Protein AF-A0A820MNP2-F1 (afdb_monomer_lite)

Sequence (160 aa):
SYEPKTEETKQIYKILLNFIQETIGDQVPNILSDAAYEILCILKNDRLRDKERQNKIEALLLNTKLSPERFAFLINLGKQINDWSSNDEIIPNDQTENVNVQFEGSSDEENNFDDFDVSDGEEMIIDDTIQEIRVNKTNDSNQRSQTLQPRTIDALWLQR

InterPro domains:
  IPR048863 Pre-mRNA-splicing helicase BRR2-like, plug domain [PF21188] (9-77)

Radius of gyration: 28.93 Å; chains: 1; bounding box: 66×52×78 Å

pLDDT: mean 71.07, std 19.83, range [38.81, 93.5]

Secondary structure (DSSP, 8-state):
-----SHHHHHHHHHHHHHHHHHH-S--HHHHHHHHHHHHHHHH-TTS-HHHHHHHHHHHTTTPPPPHHHHHHHHHHHHH------TTS----S-------------------------------------------------------GGGGGGSS---

Structure (mmCIF, N/CA/C/O backbone):
data_AF-A0A820MNP2-F1
#
_entry.id   AF-A0A820MNP2-F1
#
loop_
_atom_site.group_PDB
_atom_site.id
_atom_site.type_symbol
_atom_site.label_atom_id
_atom_site.label_alt_id
_atom_site.label_comp_id
_atom_site.label_asym_id
_atom_site.label_entity_id
_atom_site.label_seq_id
_atom_site.pdbx_PDB_ins_code
_atom_site.Cartn_x
_atom_site.Cartn_y
_atom_site.Cartn_z
_atom_site.occupancy
_atom_site.B_iso_or_equiv
_atom_site.auth_seq_id
_atom_site.auth_comp_id
_atom_site.auth_asym_id
_atom_site.auth_atom_id
_atom_site.pdbx_PDB_model_num
ATOM 1 N N . SER A 1 1 ? 1.206 -2.903 -11.844 1.00 69.06 1 SER A N 1
ATOM 2 C CA . SER A 1 1 ? 1.237 -3.923 -10.779 1.00 69.06 1 SER A CA 1
ATOM 3 C C . SER A 1 1 ? 2.672 -4.379 -10.579 1.00 69.06 1 SER A C 1
ATOM 5 O O . SER A 1 1 ? 3.382 -4.538 -11.567 1.00 69.06 1 SER A O 1
ATOM 7 N N . TYR A 1 2 ? 3.129 -4.482 -9.332 1.00 74.75 2 TYR A N 1
ATOM 8 C CA . TYR A 1 2 ? 4.522 -4.789 -8.996 1.00 74.75 2 TYR A CA 1
ATOM 9 C C . TYR A 1 2 ? 4.713 -6.285 -8.763 1.00 74.75 2 TYR A C 1
ATOM 11 O O . TYR A 1 2 ? 3.995 -6.872 -7.956 1.00 74.75 2 TYR A O 1
ATOM 19 N N . GLU A 1 3 ? 5.700 -6.880 -9.431 1.00 76.75 3 GLU A N 1
ATOM 20 C CA . GLU A 1 3 ? 6.064 -8.282 -9.250 1.00 76.75 3 GLU A CA 1
ATOM 21 C C . GLU A 1 3 ? 7.480 -8.374 -8.649 1.00 76.75 3 GLU A C 1
ATOM 23 O O . GLU A 1 3 ? 8.453 -8.010 -9.317 1.00 76.75 3 GLU A O 1
ATOM 28 N N . PRO A 1 4 ? 7.619 -8.800 -7.378 1.00 80.56 4 PRO A N 1
ATOM 29 C CA . PRO A 1 4 ? 8.913 -8.857 -6.704 1.00 80.56 4 PRO A CA 1
ATOM 30 C C . PRO A 1 4 ? 9.835 -9.889 -7.365 1.00 80.56 4 PRO A C 1
ATOM 32 O O . PRO A 1 4 ? 9.427 -11.024 -7.627 1.00 80.56 4 PRO A O 1
A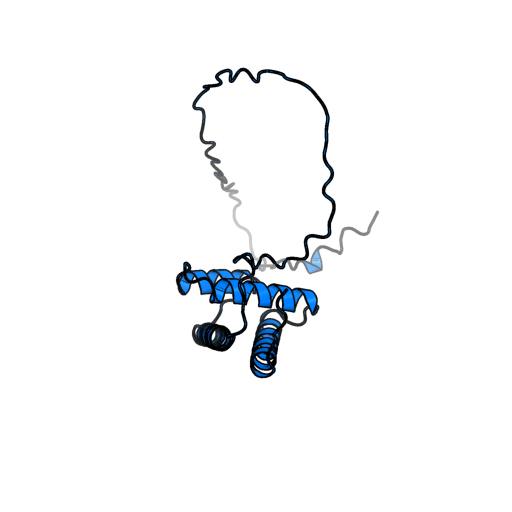TOM 35 N N . LYS A 1 5 ? 11.094 -9.505 -7.596 1.00 80.25 5 LYS A N 1
ATOM 36 C CA . LYS A 1 5 ? 12.081 -10.297 -8.349 1.00 80.25 5 LYS A CA 1
ATOM 37 C C . LYS A 1 5 ? 12.906 -11.226 -7.462 1.00 80.25 5 LYS A C 1
ATOM 39 O O . LYS A 1 5 ? 13.368 -12.263 -7.932 1.00 80.25 5 LYS A O 1
ATOM 44 N N . THR A 1 6 ? 13.100 -10.869 -6.192 1.00 86.44 6 THR A N 1
ATOM 45 C CA . THR A 1 6 ? 13.895 -11.661 -5.239 1.00 86.44 6 THR A CA 1
ATOM 46 C C . THR A 1 6 ? 13.011 -12.330 -4.188 1.00 86.44 6 THR A C 1
ATOM 48 O O . THR A 1 6 ? 11.882 -11.910 -3.930 1.00 86.44 6 THR A O 1
ATOM 51 N N . GLU A 1 7 ? 13.506 -13.401 -3.566 1.00 85.94 7 GLU A N 1
ATOM 52 C CA . GLU A 1 7 ? 12.750 -14.105 -2.525 1.00 85.94 7 GLU A CA 1
ATOM 53 C C . GLU A 1 7 ? 12.545 -13.233 -1.276 1.00 85.94 7 GLU A C 1
ATOM 55 O O . GLU A 1 7 ? 11.458 -13.237 -0.695 1.00 85.94 7 GLU A O 1
ATOM 60 N N . GLU A 1 8 ? 13.539 -12.414 -0.923 1.00 87.25 8 GLU A N 1
ATOM 61 C CA . GLU A 1 8 ? 13.463 -11.453 0.184 1.00 87.25 8 GLU A CA 1
ATOM 62 C C . GLU A 1 8 ? 12.351 -10.425 -0.054 1.00 87.25 8 GLU A C 1
ATOM 64 O O . GLU A 1 8 ? 11.458 -10.232 0.775 1.00 87.25 8 GLU A O 1
ATOM 69 N N . THR A 1 9 ? 12.339 -9.811 -1.235 1.00 88.56 9 THR A N 1
ATOM 70 C CA . THR A 1 9 ? 11.386 -8.749 -1.578 1.00 88.56 9 THR A CA 1
ATOM 71 C C . THR A 1 9 ? 9.979 -9.301 -1.768 1.00 88.56 9 THR A C 1
ATOM 73 O O . THR A 1 9 ? 8.998 -8.639 -1.426 1.00 88.56 9 THR A O 1
ATOM 76 N N . LYS A 1 10 ? 9.861 -10.568 -2.181 1.00 89.44 10 LYS A N 1
ATOM 77 C CA . LYS A 1 10 ? 8.596 -11.309 -2.201 1.00 89.44 10 LYS A CA 1
ATOM 78 C C . LYS A 1 10 ? 8.030 -11.540 -0.802 1.00 89.44 10 LYS A C 1
ATOM 80 O O . LYS A 1 10 ? 6.814 -11.456 -0.628 1.00 89.44 10 LYS A O 1
ATOM 85 N N . GLN A 1 11 ? 8.867 -11.819 0.198 1.00 91.12 11 GLN A N 1
ATOM 86 C CA . GLN A 1 11 ? 8.411 -11.920 1.588 1.00 91.12 11 GLN A CA 1
ATOM 87 C C . GLN A 1 11 ? 7.935 -10.563 2.114 1.00 91.12 11 GLN A C 1
ATOM 89 O O . GLN A 1 11 ? 6.849 -10.478 2.686 1.00 91.12 11 GLN A O 1
ATOM 94 N N . ILE A 1 12 ? 8.687 -9.495 1.850 1.00 91.69 12 ILE A N 1
ATOM 95 C CA . ILE A 1 12 ? 8.324 -8.133 2.266 1.00 91.69 12 ILE A CA 1
ATOM 96 C C . ILE A 1 12 ? 7.010 -7.690 1.610 1.00 91.69 12 ILE A C 1
ATOM 98 O O . ILE A 1 12 ? 6.125 -7.164 2.284 1.00 91.69 12 ILE A O 1
ATOM 102 N N . TYR A 1 13 ? 6.836 -7.973 0.318 1.00 91.50 13 TYR A N 1
ATOM 103 C CA . TYR A 1 13 ? 5.600 -7.678 -0.404 1.00 91.50 13 TYR A CA 1
ATOM 104 C C . TYR A 1 13 ? 4.396 -8.444 0.167 1.00 91.50 13 TYR A C 1
ATOM 106 O O . TYR A 1 13 ? 3.319 -7.874 0.321 1.00 91.50 13 TYR A O 1
ATOM 114 N N . LYS A 1 14 ? 4.568 -9.709 0.577 1.00 91.56 14 LYS A N 1
ATOM 115 C CA . LYS A 1 14 ? 3.512 -10.460 1.282 1.00 91.56 14 LYS A CA 1
ATOM 116 C C . LYS A 1 14 ? 3.142 -9.832 2.625 1.00 91.56 14 LYS A C 1
ATOM 118 O O . LYS A 1 14 ? 1.963 -9.772 2.958 1.00 91.56 14 LYS A O 1
ATOM 123 N N . ILE A 1 15 ? 4.130 -9.363 3.387 1.00 93.12 15 ILE A N 1
ATOM 124 C CA . ILE A 1 15 ? 3.891 -8.669 4.659 1.00 93.12 15 ILE A CA 1
ATOM 125 C C . ILE A 1 15 ? 3.102 -7.375 4.416 1.00 93.12 15 ILE A C 1
ATOM 127 O O . ILE A 1 15 ? 2.156 -7.092 5.149 1.00 93.12 15 ILE A O 1
ATOM 131 N N . LEU A 1 16 ? 3.442 -6.626 3.362 1.00 92.38 16 LEU A N 1
ATOM 132 C CA . LEU A 1 16 ? 2.703 -5.432 2.949 1.00 92.38 16 LEU A CA 1
ATOM 133 C C . LEU A 1 16 ? 1.247 -5.759 2.581 1.00 92.38 16 LEU A C 1
ATOM 135 O O . LEU A 1 16 ? 0.337 -5.081 3.050 1.00 92.38 16 LEU A O 1
ATOM 139 N N . LEU A 1 17 ? 1.011 -6.813 1.797 1.00 91.50 17 LEU A N 1
ATOM 140 C CA . LEU A 1 17 ? -0.344 -7.253 1.450 1.00 91.50 17 LEU A CA 1
ATOM 141 C C . LEU A 1 17 ? -1.159 -7.632 2.691 1.00 91.50 17 LEU A C 1
ATOM 143 O O . LEU A 1 17 ? -2.298 -7.194 2.824 1.00 91.50 17 LEU A O 1
ATOM 147 N N . ASN A 1 18 ? -0.567 -8.382 3.626 1.00 92.06 18 ASN A N 1
ATOM 148 C CA . ASN A 1 18 ? -1.236 -8.745 4.875 1.00 92.06 18 ASN A CA 1
ATOM 149 C C . ASN A 1 18 ? -1.570 -7.506 5.720 1.00 92.06 18 ASN A C 1
ATOM 151 O O . ASN A 1 18 ? -2.659 -7.407 6.272 1.00 92.06 18 ASN A O 1
ATOM 155 N N . PHE A 1 19 ? -0.675 -6.517 5.769 1.00 91.94 19 PHE A N 1
ATOM 156 C CA . PHE A 1 19 ? -0.938 -5.249 6.447 1.00 91.94 19 PHE A CA 1
ATOM 157 C C . PHE A 1 19 ? -2.145 -4.505 5.845 1.00 91.94 19 PHE A C 1
ATOM 159 O O . PHE A 1 19 ? -2.976 -3.956 6.570 1.00 91.94 19 PHE A O 1
ATOM 166 N N . ILE A 1 20 ? -2.259 -4.484 4.515 1.00 90.75 20 ILE A N 1
ATOM 167 C CA . ILE A 1 20 ? -3.381 -3.838 3.820 1.00 90.75 20 ILE A CA 1
ATOM 168 C C . ILE A 1 20 ? -4.676 -4.622 4.069 1.00 90.75 20 ILE A C 1
ATOM 170 O O . ILE A 1 20 ? -5.713 -4.029 4.352 1.00 90.75 20 ILE A O 1
ATOM 174 N N . GLN A 1 21 ? -4.616 -5.953 4.055 1.00 91.19 21 GLN A N 1
ATOM 175 C CA . GLN A 1 21 ? -5.765 -6.803 4.363 1.00 91.19 21 GLN A CA 1
ATOM 176 C C . GLN A 1 21 ? -6.238 -6.632 5.819 1.00 91.19 21 GLN A C 1
ATOM 178 O O . GLN A 1 21 ? -7.435 -6.561 6.071 1.00 91.19 21 GLN A O 1
ATOM 183 N N . GLU A 1 22 ? -5.327 -6.485 6.785 1.00 90.69 22 GLU A N 1
ATOM 184 C CA . GLU A 1 22 ? -5.675 -6.195 8.187 1.00 90.69 22 GLU A CA 1
ATOM 185 C C . GLU A 1 22 ? -6.371 -4.838 8.369 1.00 90.69 22 GLU A C 1
ATOM 187 O O . GLU A 1 22 ? -7.134 -4.661 9.318 1.00 90.69 22 GLU A O 1
ATOM 192 N N . THR A 1 23 ? -6.090 -3.869 7.493 1.00 89.19 23 THR A N 1
ATOM 193 C CA . THR A 1 23 ? -6.622 -2.501 7.602 1.00 89.19 23 THR A CA 1
ATOM 194 C C . THR A 1 23 ? -7.939 -2.321 6.849 1.00 89.19 23 THR A C 1
ATOM 196 O O . THR A 1 23 ? -8.879 -1.769 7.413 1.00 89.19 23 THR A O 1
ATOM 199 N N . ILE A 1 24 ? -8.032 -2.803 5.606 1.00 86.81 24 ILE A N 1
ATOM 200 C CA . ILE A 1 24 ? -9.221 -2.658 4.742 1.00 86.81 24 ILE A CA 1
ATOM 201 C C . ILE A 1 24 ? -10.194 -3.845 4.900 1.00 86.81 24 ILE A C 1
ATOM 203 O O . ILE A 1 24 ? -11.372 -3.751 4.550 1.00 86.81 24 ILE A O 1
ATOM 207 N N . GLY A 1 25 ? -9.728 -4.967 5.449 1.00 86.06 25 GLY A N 1
ATOM 208 C CA . GLY A 1 25 ? -10.482 -6.212 5.540 1.00 86.06 25 GLY A CA 1
ATOM 209 C C . GLY A 1 25 ? -10.296 -7.104 4.312 1.00 86.06 25 GLY A C 1
ATOM 210 O O . GLY A 1 25 ? -9.348 -6.961 3.539 1.00 86.06 25 GLY A O 1
ATOM 211 N N . ASP A 1 26 ? -11.209 -8.058 4.144 1.00 87.75 26 ASP A N 1
ATOM 212 C CA . ASP A 1 26 ? -11.107 -9.071 3.097 1.00 87.75 26 ASP A CA 1
ATOM 213 C C . ASP A 1 26 ? -11.518 -8.493 1.734 1.00 87.75 26 ASP A C 1
ATOM 215 O O . ASP A 1 26 ? -12.698 -8.277 1.454 1.00 87.75 26 ASP A O 1
ATOM 219 N N . GLN A 1 27 ? -10.5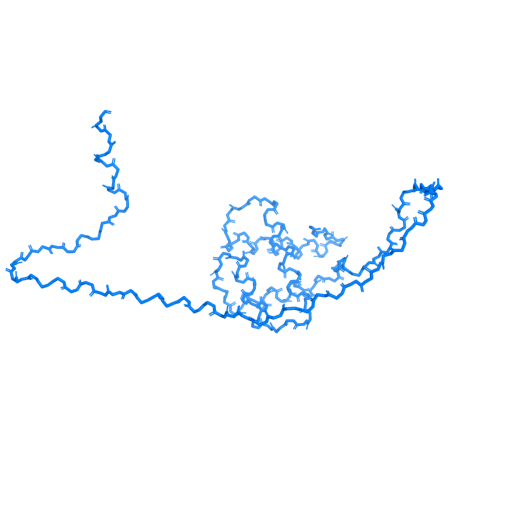19 -8.180 0.911 1.00 88.19 27 GLN A N 1
ATOM 220 C CA . GLN A 1 27 ? -10.676 -7.602 -0.422 1.00 88.19 27 GLN A CA 1
ATOM 221 C C . GLN A 1 27 ? -10.145 -8.567 -1.479 1.00 88.19 27 GLN A C 1
ATOM 223 O O . GLN A 1 27 ? -9.304 -9.424 -1.204 1.00 88.19 27 GLN A O 1
ATOM 228 N N . VAL A 1 28 ? -10.604 -8.413 -2.722 1.00 89.06 28 VAL A N 1
ATOM 229 C CA . VAL A 1 28 ? -10.111 -9.259 -3.816 1.00 89.06 28 VAL A CA 1
ATOM 230 C C . VAL A 1 28 ? -8.605 -9.044 -4.043 1.00 89.06 28 VAL A C 1
ATOM 232 O O . VAL A 1 28 ? -8.128 -7.909 -3.929 1.00 89.06 28 VAL A O 1
ATOM 235 N N . PRO A 1 29 ? -7.851 -10.093 -4.434 1.00 85.38 29 PRO A N 1
ATOM 236 C CA . PRO A 1 29 ? -6.397 -10.011 -4.581 1.00 85.38 29 PRO A CA 1
ATOM 237 C C . PRO A 1 29 ? -5.928 -8.871 -5.487 1.00 85.38 29 PRO A C 1
ATOM 239 O O . PRO A 1 29 ? -4.945 -8.214 -5.171 1.00 85.38 29 PRO A O 1
ATOM 242 N N . ASN 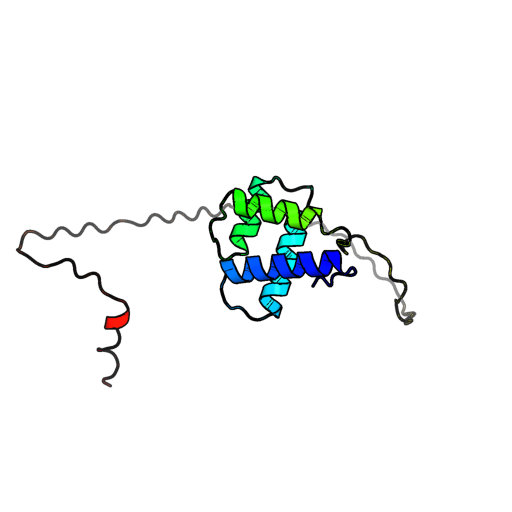A 1 30 ? -6.661 -8.590 -6.570 1.00 87.56 30 ASN A N 1
ATOM 243 C CA . ASN A 1 30 ? -6.303 -7.516 -7.495 1.00 87.56 30 ASN A CA 1
ATOM 244 C C . ASN A 1 30 ? -6.329 -6.130 -6.829 1.00 87.56 30 ASN A C 1
ATOM 246 O O . ASN A 1 30 ? -5.402 -5.350 -7.003 1.00 87.56 30 ASN A O 1
ATOM 250 N N . ILE A 1 31 ? -7.345 -5.851 -6.004 1.00 89.31 31 ILE A N 1
ATOM 251 C CA . ILE A 1 31 ? -7.458 -4.573 -5.285 1.00 89.31 31 ILE A CA 1
ATOM 252 C C . ILE A 1 31 ? -6.336 -4.441 -4.251 1.00 89.31 31 ILE A C 1
ATOM 254 O O . ILE A 1 31 ? -5.745 -3.373 -4.121 1.00 89.31 31 ILE A O 1
ATOM 258 N N . LEU A 1 32 ? -6.007 -5.524 -3.537 1.00 89.88 32 LEU A N 1
ATOM 259 C CA . LEU A 1 32 ? -4.893 -5.525 -2.583 1.00 89.88 32 LEU A CA 1
ATOM 260 C C . LEU A 1 32 ? -3.553 -5.272 -3.285 1.00 89.88 32 LEU A C 1
ATOM 262 O O . LEU A 1 32 ? -2.740 -4.494 -2.789 1.00 89.88 32 LEU A O 1
ATOM 266 N N . SER A 1 33 ? -3.333 -5.897 -4.444 1.00 90.06 33 SER A N 1
ATOM 267 C CA . SER A 1 33 ? -2.135 -5.692 -5.260 1.00 90.06 33 SER A CA 1
ATOM 268 C C . SER A 1 33 ? -2.019 -4.263 -5.784 1.00 90.06 33 SER A C 1
ATOM 270 O O . SER A 1 33 ? -0.927 -3.694 -5.718 1.00 90.06 33 SER A O 1
ATOM 272 N N . ASP A 1 34 ? -3.121 -3.673 -6.247 1.00 90.38 34 ASP A N 1
ATOM 273 C CA . ASP A 1 34 ? -3.158 -2.289 -6.727 1.00 90.38 34 ASP A CA 1
ATOM 274 C C . ASP A 1 34 ? -2.922 -1.291 -5.583 1.00 90.38 34 ASP A C 1
ATOM 276 O O . ASP A 1 34 ? -2.092 -0.389 -5.706 1.00 90.38 34 ASP A O 1
ATOM 280 N N . ALA A 1 35 ? -3.551 -1.497 -4.421 1.00 91.75 35 ALA A N 1
ATOM 281 C CA . ALA A 1 35 ? -3.303 -0.681 -3.233 1.00 91.75 35 ALA A CA 1
ATOM 282 C C . ALA A 1 35 ? -1.844 -0.792 -2.756 1.00 91.75 35 ALA A C 1
ATOM 284 O O . ALA A 1 35 ? -1.214 0.213 -2.426 1.00 91.75 35 ALA A O 1
ATOM 285 N N . ALA A 1 36 ? -1.280 -2.004 -2.752 1.00 91.50 36 ALA A N 1
ATOM 286 C CA . ALA A 1 36 ? 0.118 -2.227 -2.395 1.00 91.50 36 ALA A CA 1
ATOM 287 C C . ALA A 1 36 ? 1.074 -1.523 -3.363 1.00 91.50 36 ALA A C 1
ATOM 289 O O . ALA A 1 36 ? 2.058 -0.929 -2.924 1.00 91.50 36 ALA A O 1
ATOM 290 N N . TYR A 1 37 ? 0.779 -1.568 -4.664 1.00 90.75 37 TYR A N 1
ATOM 291 C CA . TYR A 1 37 ? 1.543 -0.860 -5.686 1.00 90.75 37 TYR A CA 1
ATOM 292 C C . TYR A 1 37 ? 1.557 0.648 -5.422 1.00 90.75 37 TYR A C 1
ATOM 294 O O . TYR A 1 37 ? 2.630 1.242 -5.340 1.00 90.75 37 TYR A O 1
ATOM 302 N N . GLU A 1 38 ? 0.390 1.252 -5.200 1.00 91.75 38 GLU A N 1
ATOM 303 C CA . GLU A 1 38 ? 0.300 2.692 -4.950 1.00 91.75 38 GLU A CA 1
ATOM 304 C C . GLU A 1 38 ? 0.982 3.123 -3.648 1.00 91.75 38 GLU A C 1
ATOM 306 O O . GLU A 1 38 ? 1.670 4.147 -3.598 1.00 91.75 38 GLU A O 1
ATOM 311 N N . ILE A 1 39 ? 0.874 2.316 -2.591 1.00 91.88 39 ILE A N 1
ATOM 312 C CA . ILE A 1 39 ? 1.602 2.569 -1.343 1.00 91.88 39 ILE A CA 1
ATOM 313 C C . ILE A 1 39 ? 3.113 2.576 -1.601 1.00 91.88 39 ILE A C 1
ATOM 315 O O . ILE A 1 39 ? 3.809 3.466 -1.110 1.00 91.88 39 ILE A O 1
ATOM 319 N N . LEU A 1 40 ? 3.634 1.642 -2.400 1.00 91.12 40 LEU A N 1
ATOM 320 C CA . LEU A 1 40 ? 5.052 1.625 -2.765 1.00 91.12 40 LEU A CA 1
ATOM 321 C C . LEU A 1 40 ? 5.449 2.844 -3.601 1.00 91.12 40 LEU A C 1
ATOM 323 O O . LEU A 1 40 ? 6.471 3.459 -3.291 1.00 91.12 40 LEU A O 1
ATOM 327 N N . CYS A 1 41 ? 4.623 3.263 -4.565 1.00 90.25 41 CYS A N 1
ATOM 328 C CA . CYS A 1 41 ? 4.828 4.504 -5.317 1.00 90.25 41 CYS A CA 1
ATOM 329 C C . CYS A 1 41 ? 4.958 5.718 -4.386 1.00 90.25 41 CYS A C 1
ATOM 331 O O . CYS A 1 41 ? 5.866 6.534 -4.547 1.00 90.25 41 CYS A O 1
ATOM 333 N N . ILE A 1 42 ? 4.091 5.834 -3.375 1.00 91.94 42 ILE A N 1
ATOM 334 C CA . ILE A 1 42 ? 4.128 6.938 -2.404 1.00 91.94 42 ILE A CA 1
ATOM 335 C C . ILE A 1 42 ? 5.373 6.858 -1.515 1.00 91.94 42 ILE A C 1
ATOM 337 O O . ILE A 1 42 ? 6.030 7.876 -1.289 1.00 91.94 42 ILE A O 1
ATOM 341 N N . LEU A 1 43 ? 5.705 5.666 -1.009 1.00 90.81 43 LEU A N 1
ATOM 342 C CA . LEU A 1 43 ? 6.855 5.453 -0.123 1.00 90.81 43 LEU A CA 1
ATOM 343 C C . LEU A 1 43 ? 8.190 5.714 -0.831 1.00 90.81 43 LEU A C 1
ATOM 345 O O . LEU A 1 43 ? 9.125 6.204 -0.198 1.00 90.81 43 LEU A O 1
ATOM 349 N N . LYS A 1 44 ? 8.274 5.402 -2.128 1.00 89.00 44 LYS A N 1
ATOM 350 C CA . LYS A 1 44 ? 9.458 5.612 -2.972 1.00 89.00 44 LYS A CA 1
ATOM 351 C C . LYS A 1 44 ? 9.537 7.013 -3.583 1.00 89.00 44 LYS A C 1
ATOM 353 O O . LYS A 1 44 ? 10.541 7.346 -4.202 1.00 89.00 44 LYS A O 1
ATOM 358 N N . ASN A 1 45 ? 8.512 7.849 -3.418 1.00 88.81 45 ASN A N 1
ATOM 359 C CA . ASN A 1 45 ? 8.516 9.203 -3.959 1.00 88.81 45 ASN A CA 1
ATOM 360 C C . ASN A 1 45 ? 9.260 10.178 -3.035 1.00 88.81 45 ASN A C 1
ATOM 362 O O . ASN A 1 45 ? 8.689 10.739 -2.094 1.00 88.81 45 ASN A O 1
ATOM 366 N N . ASP A 1 46 ? 10.526 10.439 -3.351 1.00 86.19 46 ASP A N 1
ATOM 367 C CA . ASP A 1 46 ? 11.418 11.331 -2.594 1.00 86.19 46 ASP A CA 1
ATOM 368 C C . ASP A 1 46 ? 11.016 12.813 -2.591 1.00 86.19 46 ASP A C 1
ATOM 370 O O . ASP A 1 46 ? 11.537 13.591 -1.796 1.00 86.19 46 ASP A O 1
ATOM 374 N N . ARG A 1 47 ? 10.043 13.218 -3.417 1.00 89.94 47 ARG A N 1
ATOM 375 C CA . ARG A 1 47 ? 9.533 14.599 -3.438 1.00 89.94 47 ARG A CA 1
ATOM 376 C C . ARG A 1 47 ? 8.494 14.872 -2.350 1.00 89.94 47 ARG A C 1
ATOM 378 O O . ARG A 1 47 ? 8.231 16.031 -2.044 1.00 89.94 47 ARG A O 1
ATOM 385 N N . LEU A 1 48 ? 7.877 13.828 -1.792 1.00 89.94 48 LEU A N 1
ATOM 386 C CA . LEU A 1 48 ? 6.813 13.952 -0.793 1.00 89.94 48 LEU A CA 1
ATOM 387 C C . LEU A 1 48 ? 7.379 13.924 0.624 1.00 89.94 48 LEU A C 1
ATOM 389 O O . LEU A 1 48 ? 8.212 13.078 0.947 1.00 89.94 48 LEU A O 1
ATOM 393 N N . ARG A 1 49 ? 6.864 14.795 1.497 1.00 92.50 49 ARG A N 1
ATOM 394 C CA . ARG A 1 49 ? 7.201 14.779 2.931 1.00 92.50 49 ARG A CA 1
ATOM 395 C C . ARG A 1 49 ? 6.481 13.640 3.649 1.00 92.50 49 ARG A C 1
ATOM 397 O O . ARG A 1 49 ? 5.383 13.263 3.250 1.00 92.50 49 ARG A O 1
ATOM 404 N N . ASP A 1 50 ? 7.018 13.168 4.773 1.00 90.56 50 ASP A N 1
ATOM 405 C CA . ASP A 1 50 ? 6.427 12.057 5.543 1.00 90.56 50 ASP A CA 1
ATOM 406 C C . ASP A 1 50 ? 4.955 12.286 5.913 1.00 90.56 50 ASP A C 1
ATOM 408 O O . ASP A 1 50 ? 4.137 11.384 5.765 1.00 90.56 50 ASP A O 1
ATOM 412 N N . LYS A 1 51 ? 4.584 13.514 6.299 1.00 91.12 51 LYS A N 1
ATOM 413 C CA . LYS A 1 51 ? 3.187 13.870 6.597 1.00 91.12 51 LYS A CA 1
ATOM 414 C C . LYS A 1 51 ? 2.273 13.740 5.372 1.00 91.12 51 LYS A C 1
ATOM 416 O O . LYS A 1 51 ? 1.133 13.307 5.490 1.00 91.12 51 LYS A O 1
ATOM 421 N N . GLU A 1 52 ? 2.762 14.115 4.193 1.00 93.12 52 GLU A N 1
ATOM 422 C CA . GLU A 1 52 ? 2.008 13.996 2.940 1.00 93.12 52 GLU A CA 1
ATOM 423 C C . GLU A 1 52 ? 1.917 12.538 2.492 1.00 93.12 52 GLU A C 1
ATOM 425 O O . GLU A 1 52 ? 0.851 12.100 2.065 1.00 93.12 52 GLU A O 1
ATOM 430 N N . ARG A 1 53 ? 3.007 11.773 2.636 1.00 93.50 53 ARG A N 1
ATOM 431 C CA . ARG A 1 53 ? 3.023 10.327 2.384 1.00 93.50 53 ARG A CA 1
ATOM 432 C C . ARG A 1 53 ? 2.014 9.615 3.277 1.00 93.50 53 ARG A C 1
ATOM 434 O O . ARG A 1 53 ? 1.216 8.835 2.771 1.00 93.50 53 ARG A O 1
ATOM 441 N N . GLN A 1 54 ? 2.002 9.932 4.572 1.00 93.12 54 GLN A N 1
ATOM 442 C CA . GLN A 1 54 ? 1.033 9.389 5.517 1.00 93.12 54 GLN A CA 1
ATOM 443 C C . GLN A 1 54 ? -0.398 9.707 5.076 1.00 93.12 54 GLN A C 1
ATOM 445 O O . GLN A 1 54 ? -1.183 8.783 4.906 1.00 93.12 54 GLN A O 1
ATOM 450 N N . ASN A 1 55 ? -0.718 10.975 4.801 1.00 92.62 55 ASN A N 1
ATOM 451 C CA . ASN A 1 55 ? -2.065 11.367 4.374 1.00 92.62 55 ASN A CA 1
ATOM 452 C C . ASN A 1 55 ? -2.516 10.644 3.093 1.00 92.62 55 ASN A C 1
ATOM 454 O O . ASN A 1 55 ? -3.670 10.237 2.992 1.00 92.62 55 ASN A O 1
ATOM 458 N N . LYS A 1 56 ? -1.620 10.472 2.111 1.00 92.62 56 LYS A N 1
ATOM 459 C CA . LYS A 1 56 ? -1.939 9.745 0.874 1.00 92.62 56 LYS A CA 1
ATOM 460 C C . LYS A 1 56 ? -2.180 8.257 1.124 1.00 92.62 56 LYS A C 1
ATOM 462 O O . LYS A 1 56 ? -3.117 7.702 0.565 1.00 92.62 56 LYS A O 1
ATOM 467 N N . ILE A 1 57 ? -1.368 7.622 1.968 1.00 92.50 57 ILE A N 1
ATOM 468 C CA . ILE A 1 57 ? -1.561 6.214 2.338 1.00 92.50 57 ILE A CA 1
ATOM 469 C C . ILE A 1 57 ? -2.880 6.044 3.099 1.00 92.50 57 ILE A C 1
ATOM 471 O O . ILE A 1 57 ? -3.646 5.144 2.781 1.00 92.50 57 ILE A O 1
ATOM 475 N N . GLU A 1 58 ? -3.185 6.924 4.054 1.00 92.94 58 GLU A N 1
ATOM 476 C CA . GLU A 1 58 ? -4.464 6.903 4.774 1.00 92.94 58 GLU A CA 1
ATOM 477 C C . GLU A 1 58 ? -5.648 7.042 3.808 1.00 92.94 58 GLU A C 1
ATOM 479 O O . GLU A 1 58 ? -6.622 6.305 3.941 1.00 92.94 58 GLU A O 1
ATOM 484 N N . ALA A 1 59 ? -5.540 7.908 2.792 1.00 91.69 59 ALA A N 1
ATOM 485 C CA . ALA A 1 59 ? -6.562 8.054 1.757 1.00 91.69 59 ALA A CA 1
ATOM 486 C C . ALA A 1 59 ? -6.785 6.766 0.942 1.00 91.69 59 ALA A C 1
ATOM 488 O O . ALA A 1 59 ? -7.925 6.412 0.648 1.00 91.69 59 ALA A O 1
ATOM 489 N N . LEU A 1 60 ? -5.713 6.032 0.622 1.00 89.88 60 LEU A N 1
ATOM 490 C CA . LEU A 1 60 ? -5.804 4.734 -0.060 1.00 89.88 60 LEU A CA 1
ATOM 491 C C . LEU A 1 60 ? -6.420 3.645 0.827 1.00 89.88 60 LEU A C 1
ATOM 493 O O . LEU A 1 60 ? -7.149 2.786 0.338 1.00 89.88 60 LEU A O 1
ATOM 497 N N . LEU A 1 61 ? -6.172 3.694 2.137 1.00 88.62 61 LEU A N 1
ATOM 498 C CA . LEU A 1 61 ? -6.733 2.761 3.117 1.00 88.62 61 LEU A CA 1
ATOM 499 C C . LEU A 1 61 ? -8.130 3.195 3.598 1.00 88.62 61 LEU A C 1
ATOM 501 O O . LEU A 1 61 ? -8.434 3.098 4.787 1.00 88.62 61 LEU A O 1
ATOM 505 N N . LEU A 1 62 ? -8.982 3.702 2.700 1.00 86.44 62 LEU A N 1
ATOM 506 C CA . LEU A 1 62 ? -10.350 4.159 3.002 1.00 86.44 62 LEU A CA 1
ATOM 507 C C . LEU A 1 62 ? -10.427 5.221 4.118 1.00 86.44 62 LEU A C 1
ATOM 509 O O . LEU A 1 62 ? -11.326 5.193 4.960 1.00 86.44 62 LEU A O 1
ATOM 513 N N . ASN A 1 63 ? -9.478 6.159 4.141 1.00 86.88 63 ASN A N 1
ATOM 514 C CA . ASN A 1 63 ? -9.335 7.191 5.175 1.00 86.88 63 ASN A CA 1
ATOM 515 C C . ASN A 1 63 ? -9.153 6.619 6.595 1.00 86.88 63 ASN A C 1
ATOM 517 O O . ASN A 1 63 ? -9.527 7.249 7.590 1.00 86.88 63 ASN A O 1
ATOM 521 N N . THR A 1 64 ? -8.563 5.426 6.707 1.00 87.38 64 THR A N 1
ATOM 522 C CA . THR A 1 64 ? -8.234 4.825 8.002 1.00 87.38 64 THR A CA 1
ATOM 523 C C . THR A 1 64 ? -7.054 5.554 8.624 1.00 87.38 64 THR A C 1
ATOM 525 O O . THR A 1 64 ? -5.985 5.660 8.029 1.00 87.38 64 THR A O 1
ATOM 528 N N . LYS A 1 65 ? -7.234 6.022 9.860 1.00 87.94 65 LYS A N 1
ATOM 529 C CA . LYS A 1 65 ? -6.191 6.734 10.601 1.00 87.94 65 LYS A CA 1
ATOM 530 C C . LYS A 1 65 ? -5.052 5.778 10.960 1.00 87.94 65 LYS A C 1
ATOM 532 O O . LYS A 1 65 ? -5.255 4.841 11.736 1.00 87.94 65 LYS A O 1
ATOM 537 N N . LEU A 1 66 ? -3.855 6.020 10.431 1.00 87.81 66 LEU A N 1
ATOM 538 C CA . LEU A 1 66 ? -2.677 5.220 10.744 1.00 87.81 66 LEU A CA 1
ATOM 539 C C . LEU A 1 66 ? -2.038 5.713 12.043 1.00 87.81 66 LEU A C 1
ATOM 541 O O . LEU A 1 66 ? -1.801 6.906 12.239 1.00 87.81 66 LEU A O 1
ATOM 545 N N . SER A 1 67 ? -1.703 4.781 12.937 1.00 91.94 67 SER A N 1
ATOM 546 C CA . SER A 1 67 ? -0.830 5.108 14.063 1.00 91.94 67 SER A CA 1
ATOM 547 C C . SER A 1 67 ? 0.593 5.394 13.553 1.00 91.94 67 SER A C 1
ATOM 549 O O . SER A 1 67 ? 1.015 4.820 12.542 1.00 91.94 67 SER A O 1
ATOM 551 N N . PRO A 1 68 ? 1.373 6.241 14.249 1.00 90.19 68 PRO A N 1
ATOM 552 C CA . PRO A 1 68 ? 2.745 6.550 13.841 1.00 90.19 68 PRO A CA 1
ATOM 553 C C . PRO A 1 68 ? 3.631 5.296 13.765 1.00 90.19 68 PRO A C 1
ATOM 555 O O . PRO A 1 68 ? 4.493 5.200 12.896 1.00 90.19 68 PRO A O 1
ATOM 558 N N . GLU A 1 69 ? 3.383 4.302 14.620 1.00 92.62 69 GLU A N 1
ATOM 559 C CA . GLU A 1 69 ? 4.081 3.011 14.606 1.00 92.62 69 GLU A CA 1
ATOM 560 C C . GLU A 1 69 ? 3.808 2.221 13.321 1.00 92.62 69 GLU A C 1
ATOM 562 O O . GLU A 1 69 ? 4.731 1.704 12.691 1.00 92.62 69 GLU A O 1
ATOM 567 N N . ARG A 1 70 ? 2.539 2.165 12.901 1.00 91.56 70 ARG A N 1
ATOM 568 C CA . ARG A 1 70 ? 2.110 1.472 11.680 1.00 91.56 70 ARG A CA 1
ATOM 569 C C . ARG A 1 70 ? 2.684 2.160 10.433 1.00 91.56 70 ARG A C 1
ATOM 571 O O . ARG A 1 70 ? 3.134 1.480 9.516 1.00 91.56 70 ARG A O 1
ATOM 578 N N . PHE A 1 71 ? 2.748 3.493 10.421 1.00 92.19 71 PHE A N 1
ATOM 579 C CA . PHE A 1 71 ? 3.391 4.242 9.338 1.00 92.19 71 PHE A CA 1
ATOM 580 C C . PHE A 1 71 ? 4.911 4.011 9.291 1.00 92.19 71 PHE A C 1
ATOM 582 O O . PHE A 1 71 ? 5.465 3.740 8.226 1.00 92.19 71 PHE A O 1
ATOM 589 N N . ALA A 1 72 ? 5.594 4.041 10.440 1.00 93.19 72 ALA A N 1
ATOM 590 C CA . ALA A 1 72 ? 7.026 3.751 10.512 1.00 93.19 72 ALA A CA 1
ATOM 591 C C . ALA A 1 72 ? 7.357 2.330 10.021 1.00 93.19 72 ALA A C 1
ATOM 593 O O . ALA A 1 72 ? 8.368 2.122 9.345 1.00 93.19 72 ALA A O 1
ATOM 594 N N . PHE A 1 73 ? 6.484 1.360 10.309 1.00 92.75 73 PHE A N 1
ATOM 595 C CA . PHE A 1 73 ? 6.592 0.002 9.786 1.00 92.75 73 PHE A CA 1
ATOM 596 C C . PHE A 1 73 ? 6.525 -0.035 8.251 1.00 92.75 73 PHE A C 1
ATOM 598 O O . PHE A 1 73 ? 7.404 -0.627 7.627 1.00 92.75 73 PHE A O 1
ATOM 605 N N . LEU A 1 74 ? 5.564 0.664 7.634 1.00 92.38 74 LEU A N 1
ATOM 606 C CA . LEU A 1 74 ? 5.465 0.777 6.170 1.00 92.38 74 LEU A CA 1
ATOM 607 C C . LEU A 1 74 ? 6.722 1.395 5.543 1.00 92.38 74 LEU A C 1
ATOM 609 O O . LEU A 1 74 ? 7.228 0.887 4.543 1.00 92.38 74 LEU A O 1
ATOM 613 N N . ILE A 1 75 ? 7.272 2.446 6.156 1.00 92.06 75 ILE A N 1
ATOM 614 C CA . ILE A 1 75 ? 8.525 3.072 5.708 1.00 92.06 75 ILE A CA 1
ATOM 615 C C . ILE A 1 75 ? 9.685 2.071 5.756 1.00 92.06 75 ILE A C 1
ATOM 617 O O . ILE A 1 75 ? 10.517 2.048 4.848 1.00 92.06 75 ILE A O 1
ATOM 621 N N . ASN A 1 76 ? 9.749 1.226 6.788 1.00 92.62 76 ASN A N 1
ATOM 622 C CA . ASN A 1 76 ? 10.772 0.187 6.890 1.00 92.62 76 ASN A CA 1
ATOM 623 C C . ASN A 1 76 ? 10.614 -0.880 5.791 1.00 92.62 76 ASN A C 1
ATOM 625 O O . ASN A 1 76 ? 11.593 -1.205 5.124 1.00 92.62 76 ASN A O 1
ATOM 629 N N . LEU A 1 77 ? 9.389 -1.354 5.529 1.00 92.38 77 LEU A N 1
ATOM 630 C CA . LEU A 1 77 ? 9.121 -2.283 4.422 1.00 92.38 77 LEU A CA 1
ATOM 631 C C . LEU A 1 77 ? 9.546 -1.681 3.075 1.00 92.38 77 LEU A C 1
ATOM 633 O O . LEU A 1 77 ? 10.266 -2.316 2.307 1.00 92.38 77 LEU A O 1
ATOM 637 N N . GLY A 1 78 ? 9.178 -0.422 2.818 1.00 89.94 78 GLY A N 1
ATOM 638 C CA . GLY A 1 78 ? 9.550 0.286 1.593 1.00 89.94 78 GLY A CA 1
ATOM 639 C C . GLY A 1 78 ? 11.065 0.446 1.412 1.00 89.94 78 GLY A C 1
ATOM 640 O O . GLY A 1 78 ? 11.552 0.422 0.282 1.00 89.94 78 GLY A O 1
ATOM 641 N N . LYS A 1 79 ? 11.836 0.568 2.499 1.00 90.44 79 LYS A N 1
ATOM 642 C CA . LYS A 1 79 ? 13.310 0.613 2.450 1.00 90.44 79 LYS A CA 1
ATOM 643 C C . LYS A 1 79 ? 13.937 -0.737 2.110 1.00 90.44 79 LYS A C 1
ATOM 645 O O . LYS A 1 79 ? 14.967 -0.758 1.446 1.00 90.44 79 LYS A O 1
ATOM 650 N N . GLN A 1 80 ? 13.333 -1.836 2.553 1.00 90.00 80 GLN A N 1
ATOM 651 C CA . GLN A 1 80 ? 13.851 -3.183 2.301 1.00 90.00 80 GLN A CA 1
ATOM 652 C C . GLN A 1 80 ? 13.548 -3.684 0.882 1.00 90.00 80 GLN A C 1
ATOM 654 O O . GLN A 1 80 ? 14.237 -4.566 0.382 1.00 90.00 80 GLN A O 1
ATOM 659 N N . ILE A 1 81 ? 12.556 -3.099 0.207 1.00 88.12 81 ILE A N 1
ATOM 660 C CA . ILE A 1 81 ? 12.289 -3.377 -1.208 1.00 88.12 81 ILE A CA 1
ATOM 661 C C . ILE A 1 81 ? 13.341 -2.656 -2.058 1.00 88.12 81 ILE A C 1
ATOM 663 O O . ILE A 1 81 ? 13.245 -1.451 -2.297 1.00 88.12 81 ILE A O 1
ATOM 667 N N . ASN A 1 82 ? 14.366 -3.385 -2.492 1.00 86.06 82 ASN A N 1
ATOM 668 C CA . ASN A 1 82 ? 15.497 -2.870 -3.274 1.00 86.06 82 ASN A CA 1
ATOM 669 C C . ASN A 1 82 ? 15.363 -3.115 -4.789 1.00 86.06 82 ASN A C 1
ATOM 671 O O . ASN A 1 82 ? 16.104 -2.534 -5.574 1.00 86.06 82 ASN A O 1
ATOM 675 N N . ASP A 1 83 ? 14.397 -3.929 -5.198 1.00 82.44 83 ASP A N 1
ATOM 676 C CA . ASP A 1 83 ? 14.109 -4.341 -6.573 1.00 82.44 83 ASP A CA 1
ATOM 677 C C . ASP A 1 83 ? 12.945 -3.562 -7.205 1.00 82.44 83 ASP A C 1
ATOM 679 O O . ASP A 1 83 ? 12.472 -3.897 -8.294 1.00 82.44 83 ASP A O 1
ATOM 683 N N . TRP A 1 84 ? 12.516 -2.485 -6.542 1.00 80.12 84 TRP A N 1
ATOM 684 C CA . TRP A 1 84 ? 11.551 -1.537 -7.078 1.00 80.12 84 TRP A CA 1
ATOM 685 C C . TRP A 1 84 ? 12.198 -0.663 -8.154 1.00 80.12 84 TRP A C 1
ATOM 687 O O . TRP A 1 84 ? 12.919 0.289 -7.850 1.00 80.12 84 TRP A O 1
ATOM 697 N N . SER A 1 85 ? 11.901 -0.956 -9.416 1.00 69.75 85 SER A N 1
ATOM 698 C CA . SER A 1 85 ? 12.072 -0.002 -10.508 1.00 69.75 85 SER A CA 1
ATOM 699 C C . SER A 1 85 ? 10.771 0.779 -10.658 1.00 69.75 85 SER A C 1
ATOM 701 O O . SER A 1 85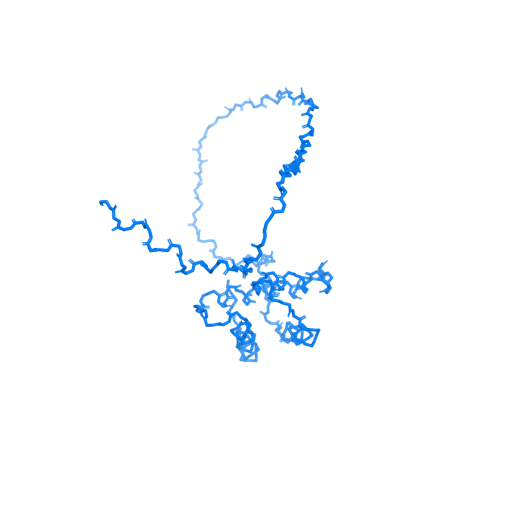 ? 9.774 0.218 -11.119 1.00 69.75 85 SER A O 1
ATOM 703 N N . SER A 1 86 ? 10.764 2.060 -10.280 1.00 57.28 86 SER A N 1
ATOM 704 C CA . SER A 1 86 ? 9.732 2.989 -10.746 1.00 57.28 86 SER A CA 1
ATOM 705 C C . SER A 1 86 ? 9.861 3.029 -12.262 1.00 57.28 86 SER A C 1
ATOM 707 O O . SER A 1 86 ? 10.747 3.695 -12.788 1.00 57.28 86 SER A O 1
ATOM 709 N N . ASN A 1 87 ? 9.045 2.255 -12.968 1.00 51.44 87 ASN A N 1
ATOM 710 C CA . ASN A 1 87 ? 9.158 2.053 -14.412 1.00 51.44 87 ASN A CA 1
ATOM 711 C C . ASN A 1 87 ? 8.746 3.302 -15.231 1.00 51.44 87 ASN A C 1
ATOM 713 O O . ASN A 1 87 ? 8.371 3.175 -16.391 1.00 51.44 87 ASN A O 1
ATOM 717 N N . ASP A 1 88 ? 8.828 4.490 -14.621 1.00 50.34 88 ASP A N 1
ATOM 718 C CA . ASP A 1 88 ? 8.795 5.801 -15.271 1.00 50.34 88 ASP A CA 1
ATOM 719 C C . ASP A 1 88 ? 10.195 6.257 -15.714 1.00 50.34 88 ASP A C 1
ATOM 721 O O . ASP A 1 88 ? 10.311 7.127 -16.577 1.00 50.34 88 ASP A O 1
ATOM 725 N N . GLU A 1 89 ? 11.273 5.650 -15.203 1.00 44.69 89 GLU A N 1
ATOM 726 C CA . GLU A 1 89 ? 12.519 5.630 -15.967 1.00 44.69 89 GLU A CA 1
ATOM 727 C C . GLU A 1 89 ? 12.372 4.551 -17.027 1.00 44.69 89 GLU A C 1
ATOM 729 O O . GLU A 1 89 ? 12.575 3.363 -16.784 1.00 44.69 89 GLU A O 1
ATOM 734 N N . ILE A 1 90 ? 11.931 5.016 -18.192 1.00 45.88 90 ILE A N 1
ATOM 735 C CA . ILE A 1 90 ? 12.027 4.389 -19.501 1.00 45.88 90 ILE A CA 1
ATOM 736 C C . ILE A 1 90 ? 13.311 3.553 -19.544 1.00 45.88 90 ILE A C 1
ATOM 738 O O . ILE A 1 90 ? 14.391 4.044 -19.862 1.00 45.88 90 ILE A O 1
ATOM 742 N N . ILE A 1 91 ? 13.197 2.266 -19.233 1.00 42.44 91 ILE A N 1
ATOM 743 C CA . ILE A 1 91 ? 14.029 1.277 -19.886 1.00 42.44 91 ILE A CA 1
ATOM 744 C C . ILE A 1 91 ? 13.413 1.239 -21.282 1.00 42.44 91 ILE A C 1
ATOM 746 O O . ILE A 1 91 ? 12.262 0.802 -21.396 1.00 42.44 91 ILE A O 1
ATOM 750 N N . PRO A 1 92 ? 14.085 1.717 -22.345 1.00 42.50 92 PRO A N 1
ATOM 751 C CA . PRO A 1 92 ? 13.715 1.294 -23.678 1.00 42.50 92 PRO A CA 1
ATOM 752 C C . PRO A 1 92 ? 14.011 -0.205 -23.707 1.00 42.50 92 PRO A C 1
ATOM 754 O O . PRO A 1 92 ? 15.112 -0.640 -24.034 1.00 42.50 92 PRO A O 1
ATOM 757 N N . ASN A 1 93 ? 13.058 -1.009 -23.235 1.00 41.91 93 ASN A N 1
ATOM 758 C CA . ASN A 1 93 ? 13.050 -2.419 -23.531 1.00 41.91 93 ASN A CA 1
ATO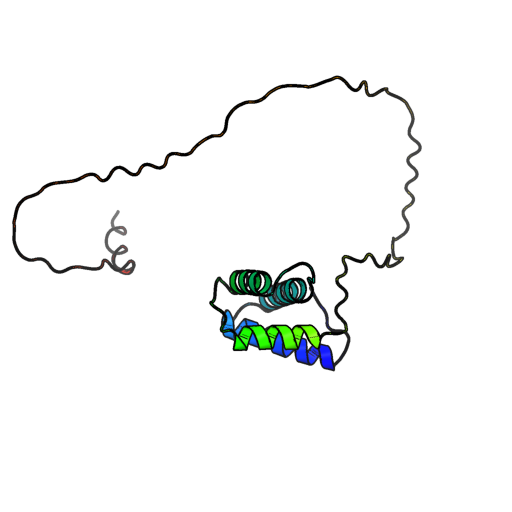M 759 C C . ASN A 1 93 ? 12.785 -2.462 -25.027 1.00 41.91 93 ASN A C 1
ATOM 761 O O . ASN A 1 93 ? 11.673 -2.196 -25.481 1.00 41.91 93 ASN A O 1
ATOM 765 N N . ASP A 1 94 ? 13.874 -2.666 -25.751 1.00 49.50 94 ASP A N 1
ATOM 766 C CA . ASP A 1 94 ? 14.025 -2.744 -27.195 1.00 49.50 94 ASP A CA 1
ATOM 767 C C . ASP A 1 94 ? 13.249 -3.964 -27.723 1.00 49.50 94 ASP A C 1
ATOM 769 O O . ASP A 1 94 ? 13.789 -4.986 -28.139 1.00 49.50 94 ASP A O 1
ATOM 773 N N . GLN A 1 95 ? 11.930 -3.889 -27.576 1.00 52.16 95 GLN A N 1
ATOM 774 C CA . GLN A 1 95 ? 10.925 -4.799 -28.108 1.00 52.16 95 GLN A CA 1
ATOM 775 C C . GLN A 1 95 ? 9.820 -3.978 -28.779 1.00 52.16 95 GLN A C 1
ATOM 777 O O . GLN A 1 95 ? 8.641 -4.320 -28.722 1.00 52.16 95 GLN A O 1
ATOM 782 N N . THR A 1 96 ? 10.195 -2.872 -29.428 1.00 53.72 96 THR A N 1
ATOM 783 C CA . THR A 1 96 ? 9.371 -2.286 -30.479 1.00 53.72 96 THR A CA 1
ATOM 784 C C . THR A 1 96 ? 9.390 -3.252 -31.652 1.00 53.72 96 THR A C 1
ATOM 786 O O . THR A 1 96 ? 10.282 -3.265 -32.499 1.00 53.72 96 THR A O 1
ATOM 789 N N . GLU A 1 97 ? 8.391 -4.128 -31.655 1.00 50.59 97 GLU A N 1
ATOM 790 C CA . GLU A 1 97 ? 8.023 -4.899 -32.822 1.00 50.59 97 GLU A CA 1
ATOM 791 C C . GLU A 1 97 ? 7.956 -3.980 -34.048 1.00 50.59 97 GLU A C 1
ATOM 793 O O . GLU A 1 97 ? 7.273 -2.956 -34.089 1.00 50.59 97 GLU A O 1
ATOM 798 N N . ASN A 1 98 ? 8.743 -4.381 -35.038 1.00 52.25 98 ASN A N 1
ATOM 799 C CA . ASN A 1 98 ? 8.838 -3.844 -36.378 1.00 52.25 98 ASN A CA 1
ATOM 800 C C . ASN A 1 98 ? 7.466 -3.571 -37.013 1.00 52.25 98 ASN A C 1
ATOM 802 O O . ASN A 1 98 ? 6.815 -4.507 -37.465 1.00 52.25 98 ASN A O 1
ATOM 806 N N . VAL A 1 99 ? 7.114 -2.298 -37.200 1.00 56.47 99 VAL A N 1
ATOM 807 C CA . VAL A 1 99 ? 6.294 -1.843 -38.336 1.00 56.47 99 VAL A CA 1
ATOM 808 C C . VAL A 1 99 ? 6.703 -0.422 -38.730 1.00 56.47 99 VAL A C 1
ATOM 810 O O . VAL A 1 99 ? 6.079 0.567 -38.357 1.00 56.47 99 VAL A O 1
ATOM 813 N N . ASN A 1 100 ? 7.775 -0.304 -39.515 1.00 48.72 100 ASN A N 1
ATOM 814 C CA . ASN A 1 100 ? 8.061 0.925 -40.253 1.00 48.72 100 ASN A CA 1
ATOM 815 C C . ASN A 1 100 ? 7.012 1.077 -41.368 1.00 48.72 100 ASN A C 1
ATOM 817 O O . ASN A 1 100 ? 7.207 0.592 -42.483 1.00 48.72 100 ASN A O 1
ATOM 821 N N . VAL A 1 101 ? 5.875 1.703 -41.059 1.00 59.34 101 VAL A N 1
ATOM 822 C CA . VAL A 1 101 ? 4.889 2.113 -42.066 1.00 59.34 101 VAL A CA 1
ATOM 823 C C . VAL A 1 101 ? 5.341 3.460 -42.615 1.00 59.34 101 VAL A C 1
ATOM 825 O O . VAL A 1 101 ? 5.070 4.512 -42.044 1.00 59.34 101 VAL A O 1
ATOM 828 N N . GLN A 1 102 ? 6.089 3.420 -43.714 1.00 51.44 102 GLN A N 1
ATOM 829 C CA . GLN A 1 102 ? 6.455 4.615 -44.458 1.00 51.44 102 GLN A CA 1
ATOM 830 C C . GLN A 1 102 ? 5.208 5.130 -45.187 1.00 51.44 102 GLN A C 1
ATOM 832 O O . GLN A 1 102 ? 4.788 4.563 -46.193 1.00 51.44 102 GLN A O 1
ATOM 837 N N . PHE A 1 103 ? 4.588 6.180 -44.646 1.00 47.44 103 PHE A N 1
ATOM 838 C CA . PHE A 1 103 ? 3.5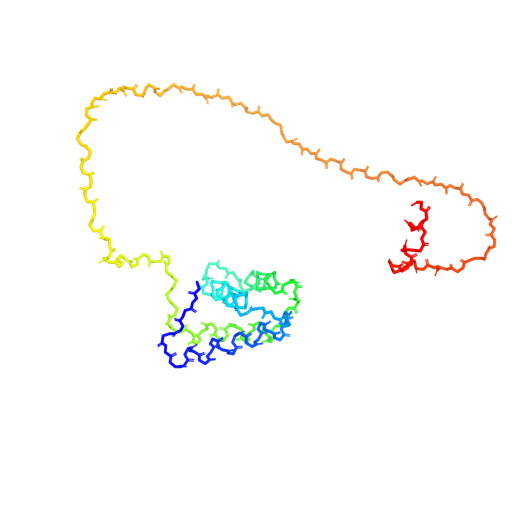65 6.941 -45.356 1.00 47.44 103 PHE A CA 1
ATOM 839 C C . PHE A 1 103 ? 4.270 7.881 -46.336 1.00 47.44 103 PHE A C 1
ATOM 841 O O . PHE A 1 103 ? 4.757 8.946 -45.966 1.00 47.44 103 PHE A O 1
ATOM 848 N N . GLU A 1 104 ? 4.361 7.463 -47.593 1.00 50.50 104 GLU A N 1
ATOM 849 C CA . GLU A 1 104 ? 4.674 8.358 -48.702 1.00 50.50 104 GLU A CA 1
ATOM 850 C C . GLU A 1 104 ? 3.334 8.893 -49.228 1.00 50.50 104 GLU A C 1
ATOM 852 O O . GLU A 1 104 ? 2.556 8.169 -49.847 1.00 50.50 104 GLU A O 1
ATOM 857 N N . GLY A 1 105 ? 3.009 10.138 -48.873 1.00 47.06 105 GLY A N 1
ATOM 858 C CA . GLY A 1 105 ? 1.693 10.724 -49.128 1.00 47.06 105 GLY A CA 1
ATOM 859 C C . GLY A 1 105 ? 1.689 12.245 -49.022 1.00 47.06 105 GLY A C 1
ATOM 860 O O . GLY A 1 105 ? 1.210 12.783 -48.039 1.00 47.06 105 GLY A O 1
ATOM 861 N N . SER A 1 106 ? 2.284 12.874 -50.038 1.00 43.94 106 SER A N 1
ATOM 862 C CA . SER A 1 106 ? 2.043 14.204 -50.627 1.00 43.94 106 SER A CA 1
ATOM 863 C C . SER A 1 106 ? 1.398 15.350 -49.821 1.00 43.94 106 SER A C 1
ATOM 865 O O . SER A 1 106 ? 0.291 15.231 -49.310 1.00 43.94 106 SER A O 1
ATOM 867 N N . SER A 1 107 ? 2.027 16.516 -50.026 1.00 45.25 107 SER A N 1
ATOM 868 C CA . SER A 1 107 ? 1.471 17.877 -50.146 1.00 45.25 107 SER A CA 1
ATOM 869 C C . SER A 1 107 ? 1.080 18.656 -48.891 1.00 45.25 107 SER A C 1
ATOM 871 O O . SER A 1 107 ? 0.103 18.349 -48.222 1.00 45.25 107 SER A O 1
ATOM 873 N N . ASP A 1 108 ? 1.875 19.712 -48.672 1.00 54.12 108 ASP A N 1
ATOM 874 C CA . ASP A 1 108 ? 1.479 21.118 -48.511 1.00 54.12 108 ASP A CA 1
ATOM 875 C C . ASP A 1 108 ? 0.075 21.389 -47.970 1.00 54.12 108 ASP A C 1
ATOM 877 O O . ASP A 1 108 ? -0.906 21.073 -48.631 1.00 54.12 108 ASP A O 1
ATOM 881 N N . GLU A 1 109 ? 0.001 22.118 -46.854 1.00 53.88 109 GLU A N 1
ATOM 882 C CA . GLU A 1 109 ? -0.726 23.392 -46.812 1.00 53.88 109 GLU A CA 1
ATOM 883 C C . GLU A 1 109 ? -0.397 24.167 -45.522 1.00 53.88 109 GLU A C 1
ATOM 885 O O . GLU A 1 109 ? -0.336 23.628 -44.414 1.00 53.88 109 GLU A O 1
ATOM 890 N N . GLU A 1 110 ? -0.104 25.452 -45.718 1.00 52.94 110 GLU A N 1
ATOM 891 C CA . GLU A 1 110 ? 0.265 26.462 -44.730 1.00 52.94 110 GLU A CA 1
ATOM 892 C C . GLU A 1 110 ? -0.775 26.568 -43.603 1.00 52.94 110 GLU A C 1
ATOM 894 O O . GLU A 1 110 ? -1.920 26.949 -43.837 1.00 52.94 110 GLU A O 1
ATOM 899 N N . ASN A 1 111 ? -0.374 26.313 -42.354 1.00 46.62 111 ASN A N 1
ATOM 900 C CA . ASN A 1 111 ? -1.183 26.712 -41.202 1.00 46.62 111 ASN A CA 1
ATOM 901 C C . ASN A 1 111 ? -0.809 28.137 -40.792 1.00 46.62 111 ASN A C 1
ATOM 903 O O . ASN A 1 111 ? 0.186 28.384 -40.108 1.00 46.62 111 ASN A O 1
ATOM 907 N N . ASN A 1 112 ? -1.629 29.064 -41.273 1.00 45.69 112 ASN A N 1
ATOM 908 C CA . ASN A 1 112 ? -1.672 30.460 -40.881 1.00 45.69 112 ASN A CA 1
ATOM 909 C C . ASN A 1 112 ? -2.048 30.534 -39.389 1.00 45.69 112 ASN A C 1
ATOM 911 O O . ASN A 1 112 ? -3.155 30.162 -39.001 1.00 45.69 112 ASN A O 1
ATOM 915 N N . PHE A 1 113 ? -1.095 30.936 -38.549 1.00 47.97 113 PHE A N 1
ATOM 916 C CA . PHE A 1 113 ? -1.279 31.078 -37.107 1.00 47.97 113 PHE A CA 1
ATOM 917 C C . PHE A 1 113 ? -2.000 32.404 -36.858 1.00 47.97 113 PHE A C 1
ATOM 919 O O . PHE A 1 113 ? -1.351 33.441 -36.722 1.00 47.97 113 PHE A O 1
ATOM 926 N N . ASP A 1 114 ? -3.332 32.372 -36.896 1.00 46.91 114 ASP A N 1
ATOM 927 C CA . ASP A 1 114 ? -4.145 33.543 -36.588 1.00 46.91 114 ASP A CA 1
ATOM 928 C C . ASP A 1 114 ? -4.467 33.608 -35.092 1.00 46.91 114 ASP A C 1
ATOM 930 O O . ASP A 1 114 ? -4.739 32.614 -34.414 1.00 46.91 114 ASP A O 1
ATOM 934 N N . ASP A 1 115 ? -4.356 34.835 -34.624 1.00 51.59 115 ASP A N 1
ATOM 935 C CA . ASP A 1 115 ? -4.460 35.360 -33.278 1.00 51.59 115 ASP A CA 1
ATOM 936 C C . ASP A 1 115 ? -5.838 35.089 -32.644 1.00 51.59 115 ASP A C 1
ATOM 938 O O . ASP A 1 115 ? -6.881 35.305 -33.263 1.00 51.59 115 ASP A O 1
ATOM 942 N N . PHE A 1 116 ? -5.859 34.650 -31.383 1.00 46.34 116 PHE A N 1
ATOM 943 C CA . PHE A 1 116 ? -7.062 34.727 -30.551 1.00 46.34 116 PHE A CA 1
ATOM 944 C C . PHE A 1 116 ? -6.685 35.094 -29.117 1.00 46.34 116 PHE A C 1
ATOM 946 O O . PHE A 1 116 ? -6.616 34.255 -28.217 1.00 46.34 116 PHE A O 1
ATOM 953 N N . ASP A 1 117 ? -6.428 36.385 -28.937 1.00 50.72 117 ASP A N 1
ATOM 954 C CA . ASP A 1 117 ? -6.556 37.084 -27.666 1.00 50.72 117 ASP A CA 1
ATOM 955 C C . ASP A 1 117 ? -8.038 37.411 -27.397 1.00 50.72 117 ASP A C 1
ATOM 957 O O . ASP A 1 117 ? -8.671 38.160 -28.142 1.00 50.72 117 ASP A O 1
ATOM 961 N N . VAL A 1 118 ? -8.597 36.833 -26.332 1.00 54.34 118 VAL A N 1
ATOM 962 C CA . VAL A 1 118 ? -9.765 37.344 -25.586 1.00 54.34 118 VAL A CA 1
ATOM 963 C C . VAL A 1 118 ? -9.744 36.665 -24.217 1.00 54.34 118 VAL A C 1
ATOM 965 O O . VAL A 1 118 ? -9.844 35.448 -24.099 1.00 54.34 118 VAL A O 1
ATOM 968 N N . SER A 1 119 ? -9.403 37.417 -23.178 1.00 43.22 119 SER A N 1
ATOM 969 C CA . SER A 1 119 ? -10.318 38.242 -22.376 1.00 43.22 119 SER A CA 1
ATOM 970 C C . SER A 1 119 ? -10.848 37.477 -21.167 1.00 43.22 119 SER A C 1
ATOM 972 O O . SER A 1 119 ? -11.793 36.701 -21.256 1.00 43.22 119 SER A O 1
ATOM 974 N N . ASP A 1 120 ? -10.184 37.744 -20.044 1.00 50.62 120 ASP A N 1
ATOM 975 C CA . ASP A 1 120 ? -10.760 38.182 -18.766 1.00 50.62 120 ASP A CA 1
ATOM 976 C C . ASP A 1 120 ? -12.280 37.993 -18.590 1.00 50.62 120 ASP A C 1
ATOM 978 O O . ASP A 1 120 ? -13.072 38.541 -19.363 1.00 50.62 120 ASP A O 1
ATOM 982 N N . GLY A 1 121 ? -12.688 37.277 -17.534 1.00 50.62 121 GLY A N 1
ATOM 983 C CA . GLY A 1 121 ? -14.097 37.220 -17.145 1.00 50.62 121 GLY A CA 1
ATOM 984 C C . GLY A 1 121 ? -14.500 36.099 -16.185 1.00 50.62 121 GLY A C 1
ATOM 985 O O . GLY A 1 121 ? -14.971 35.055 -16.616 1.00 50.62 121 GLY A O 1
ATOM 986 N N . GLU A 1 122 ? -14.435 36.421 -14.891 1.00 52.34 122 GLU A N 1
ATOM 987 C CA . GLU A 1 122 ? -15.385 36.021 -13.834 1.00 52.34 122 GLU A CA 1
ATOM 988 C C . GLU A 1 122 ? -15.174 34.699 -13.060 1.00 52.34 122 GLU A C 1
ATOM 990 O O . GLU A 1 122 ? -15.545 33.595 -13.455 1.00 52.34 122 GLU A O 1
ATOM 995 N N . GLU A 1 123 ? -14.659 34.881 -11.837 1.00 54.06 123 GLU A N 1
ATOM 996 C CA . GLU A 1 123 ? -14.760 33.965 -10.702 1.00 54.06 123 GLU A CA 1
ATOM 997 C C . GLU A 1 123 ? -16.228 33.778 -10.275 1.00 54.06 123 GLU A C 1
ATOM 999 O O . GLU A 1 123 ? -16.892 34.713 -9.827 1.00 54.06 123 GLU A O 1
ATOM 1004 N N . MET A 1 124 ? -16.734 32.545 -10.337 1.00 47.97 124 MET A N 1
ATOM 1005 C CA . MET A 1 124 ? -18.027 32.189 -9.751 1.00 47.97 124 MET A CA 1
ATOM 1006 C C . MET A 1 124 ? -17.848 31.851 -8.262 1.00 47.97 124 MET A C 1
ATOM 1008 O O . MET A 1 124 ? -17.483 30.733 -7.896 1.00 47.97 124 MET A O 1
ATOM 1012 N N . ILE A 1 125 ? -18.122 32.827 -7.394 1.00 51.19 125 ILE A N 1
ATOM 1013 C CA . ILE A 1 125 ? -18.285 32.630 -5.948 1.00 51.19 125 ILE A CA 1
ATOM 1014 C C . ILE A 1 125 ? -19.637 31.938 -5.723 1.00 51.19 125 ILE A C 1
ATOM 1016 O O . ILE A 1 125 ? -20.692 32.550 -5.879 1.00 51.19 125 ILE A O 1
ATOM 1020 N N . ILE A 1 126 ? -19.615 30.654 -5.366 1.00 48.69 126 ILE A N 1
ATOM 1021 C CA . ILE A 1 126 ? -20.811 29.928 -4.922 1.00 48.69 126 ILE A CA 1
ATOM 1022 C C . ILE A 1 126 ? -21.020 30.249 -3.438 1.00 48.69 126 ILE A C 1
ATOM 1024 O O . ILE A 1 126 ? -20.407 29.646 -2.559 1.00 48.69 126 ILE A O 1
ATOM 1028 N N . ASP A 1 127 ? -21.855 31.254 -3.186 1.00 43.69 127 ASP A N 1
ATOM 1029 C CA . ASP A 1 127 ? -22.392 31.614 -1.874 1.00 43.69 127 ASP A CA 1
ATOM 1030 C C . ASP A 1 127 ? -23.510 30.633 -1.489 1.00 43.69 127 ASP A C 1
ATOM 1032 O O . ASP A 1 127 ? -24.680 30.828 -1.820 1.00 43.69 127 ASP A O 1
ATOM 1036 N N . ASP A 1 128 ? -23.144 29.543 -0.814 1.00 49.53 128 ASP A N 1
ATOM 1037 C CA . ASP A 1 128 ? -24.097 28.570 -0.270 1.00 49.53 128 ASP A CA 1
ATOM 1038 C C . ASP A 1 128 ? -24.535 29.005 1.145 1.00 49.53 128 ASP A C 1
ATOM 1040 O O . ASP A 1 128 ? -24.230 28.389 2.170 1.00 49.53 128 ASP A O 1
ATOM 1044 N N . THR A 1 129 ? -25.232 30.144 1.208 1.00 44.72 129 THR A N 1
ATOM 1045 C CA . THR A 1 129 ? -25.900 30.635 2.420 1.00 44.72 129 THR A CA 1
ATOM 1046 C C . THR A 1 129 ? -27.176 29.816 2.664 1.00 44.72 129 THR A C 1
ATOM 1048 O O . THR A 1 129 ? -28.268 30.149 2.198 1.00 44.72 129 THR A O 1
ATOM 1051 N N . ILE A 1 130 ? -27.058 28.729 3.434 1.00 59.50 130 ILE A N 1
ATOM 1052 C CA . ILE A 1 130 ? -28.209 27.995 3.984 1.00 59.50 130 ILE A CA 1
ATOM 1053 C C . ILE A 1 130 ? -28.891 28.876 5.043 1.00 59.50 130 ILE A C 1
ATOM 1055 O O . ILE A 1 130 ? -28.384 29.072 6.148 1.00 59.50 130 ILE A O 1
ATOM 1059 N N . GLN A 1 131 ? -30.064 29.412 4.703 1.00 45.44 131 GLN A N 1
ATOM 1060 C CA . GLN A 1 131 ? -30.925 30.162 5.618 1.00 45.44 131 GLN A CA 1
ATOM 1061 C C . GLN A 1 131 ? -31.675 29.205 6.558 1.00 45.44 131 GLN A C 1
ATOM 1063 O O . GLN A 1 131 ? -32.515 28.412 6.130 1.00 45.44 131 GLN A O 1
ATOM 1068 N N . GLU A 1 132 ? -31.399 29.297 7.861 1.00 49.56 132 GLU A N 1
ATOM 1069 C CA . GLU A 1 132 ? -32.152 28.595 8.904 1.00 49.56 132 GLU A CA 1
ATOM 1070 C C . GLU A 1 132 ? -33.599 29.116 8.988 1.00 49.56 132 GLU A C 1
ATOM 1072 O O . GLU A 1 132 ? -33.868 30.241 9.417 1.00 49.56 132 GLU A O 1
ATOM 1077 N N . ILE A 1 133 ? -34.566 28.267 8.630 1.00 52.31 133 ILE A N 1
ATOM 1078 C CA . ILE A 1 133 ? -35.992 28.524 8.854 1.00 52.31 133 ILE A CA 1
ATOM 1079 C C . ILE A 1 133 ? -36.298 28.305 10.344 1.00 52.31 133 ILE A C 1
ATOM 1081 O O . ILE A 1 133 ? -36.565 27.193 10.803 1.00 52.31 133 ILE A O 1
ATOM 1085 N N . ARG A 1 134 ? -36.290 29.397 11.114 1.00 46.44 134 ARG A N 1
ATOM 1086 C CA . ARG A 1 134 ? -36.775 29.449 12.500 1.00 46.44 134 ARG A CA 1
ATOM 1087 C C . ARG A 1 134 ? -38.305 29.304 12.533 1.00 46.44 134 ARG A C 1
ATOM 1089 O O . ARG A 1 134 ? -39.031 30.282 12.371 1.00 46.44 134 ARG A O 1
ATOM 1096 N N . VAL A 1 135 ? -38.804 28.095 12.799 1.00 48.38 135 VAL A N 1
ATOM 1097 C CA . VAL A 1 135 ? -40.220 27.852 13.136 1.00 48.38 135 VAL A CA 1
ATOM 1098 C C . VAL A 1 135 ? -40.397 27.895 14.654 1.00 48.38 135 VAL A C 1
ATOM 1100 O O . VAL A 1 135 ? -40.089 26.942 15.364 1.00 48.38 135 VAL A O 1
ATOM 1103 N N . ASN A 1 136 ? -40.929 29.010 15.154 1.00 41.25 136 ASN A N 1
ATOM 1104 C CA . ASN A 1 136 ? -41.464 29.108 16.509 1.00 41.25 136 ASN A CA 1
ATOM 1105 C C . ASN A 1 136 ? -42.770 28.305 16.603 1.00 41.25 136 ASN A C 1
ATOM 1107 O O . ASN A 1 136 ? -43.772 28.684 15.993 1.00 41.25 136 ASN A O 1
ATOM 1111 N N . LYS A 1 137 ? -42.796 27.260 17.434 1.00 43.66 137 LYS A N 1
ATOM 1112 C CA . LYS A 1 137 ? -44.040 26.741 18.010 1.00 43.66 137 LYS A CA 1
ATOM 1113 C C . LYS A 1 137 ? -43.870 26.478 19.501 1.00 43.66 137 LYS A C 1
ATOM 1115 O O . LYS A 1 137 ? -42.938 25.829 19.956 1.00 43.66 137 LYS A O 1
ATOM 1120 N N . THR A 1 138 ? -44.795 27.081 20.223 1.00 38.81 138 THR A N 1
ATOM 1121 C CA . THR A 1 138 ? -45.006 27.097 21.663 1.00 38.81 138 THR A CA 1
ATOM 1122 C C . THR A 1 138 ? -45.296 25.708 22.232 1.00 38.81 138 THR A C 1
ATOM 1124 O O . THR A 1 138 ? -46.046 24.955 21.621 1.00 38.81 138 THR A O 1
ATOM 1127 N N . ASN A 1 139 ? -44.739 25.451 23.421 1.00 43.88 139 ASN A N 1
ATOM 1128 C CA . ASN A 1 139 ? -45.194 24.558 24.495 1.00 43.88 139 ASN A CA 1
ATOM 1129 C C . ASN A 1 139 ? -46.201 23.453 24.131 1.00 43.88 139 ASN A C 1
ATOM 1131 O O . ASN A 1 139 ? -47.391 23.740 24.058 1.00 43.88 139 ASN A O 1
ATOM 1135 N N . ASP A 1 140 ? -45.756 22.192 24.095 1.00 39.06 140 ASP A N 1
ATOM 1136 C CA . ASP A 1 140 ? -46.407 21.145 24.894 1.00 39.06 140 ASP A CA 1
ATOM 1137 C C . ASP A 1 140 ? -45.522 19.896 25.087 1.00 39.06 140 ASP A C 1
ATOM 1139 O O . ASP A 1 140 ? -44.727 19.503 24.238 1.00 39.06 140 ASP A O 1
ATOM 1143 N N . SER A 1 141 ? -45.673 19.343 26.282 1.00 43.81 141 SER A N 1
ATOM 1144 C CA . SER A 1 141 ? -45.257 18.064 26.853 1.00 43.81 141 SER A CA 1
ATOM 1145 C C . SER A 1 141 ? -44.629 16.949 25.978 1.00 43.81 141 SER A C 1
ATOM 1147 O O . SER A 1 141 ? -45.202 16.418 25.035 1.00 43.81 141 SER A O 1
ATOM 1149 N N . ASN A 1 142 ? -43.493 16.456 26.494 1.00 50.31 142 ASN A N 1
ATOM 1150 C CA . ASN A 1 142 ? -43.151 15.035 26.640 1.00 50.31 142 ASN A CA 1
ATOM 1151 C C . ASN A 1 142 ? -43.207 14.166 25.368 1.00 50.31 142 ASN A C 1
ATOM 1153 O O . ASN A 1 142 ? -44.196 13.477 25.134 1.00 50.31 142 ASN A O 1
ATOM 1157 N N . GLN A 1 143 ? -42.102 14.081 24.617 1.00 47.00 143 GLN A N 1
ATOM 1158 C CA . GLN A 1 143 ? -41.865 12.941 23.729 1.00 47.00 143 GLN A CA 1
ATOM 1159 C C . GLN A 1 143 ? -40.374 12.694 23.476 1.00 47.00 143 GLN A C 1
ATOM 1161 O O . GLN A 1 143 ? -39.578 13.596 23.232 1.00 47.00 143 GLN A O 1
ATOM 1166 N N . ARG A 1 144 ? -40.022 11.418 23.625 1.00 49.91 144 ARG A N 1
ATOM 1167 C CA . ARG A 1 144 ? -38.686 10.828 23.579 1.00 49.91 144 ARG A CA 1
ATOM 1168 C C . ARG A 1 144 ? -38.003 11.130 22.245 1.00 49.91 144 ARG A C 1
ATOM 1170 O O . ARG A 1 144 ? -38.622 10.993 21.195 1.00 49.91 144 ARG A O 1
ATOM 1177 N N . SER A 1 145 ? -36.715 11.447 22.295 1.00 50.88 145 SER A N 1
ATOM 1178 C CA . SER A 1 145 ? -35.819 11.480 21.141 1.00 50.88 145 SER A CA 1
ATOM 1179 C C . SER A 1 145 ? -35.772 10.102 20.471 1.00 50.88 145 SER A C 1
ATOM 1181 O O . SER A 1 145 ? -34.999 9.224 20.849 1.00 50.88 145 SER A O 1
ATOM 1183 N N . GLN A 1 146 ? -36.636 9.883 19.481 1.00 57.28 146 GLN A N 1
ATOM 1184 C CA . GLN A 1 146 ? -36.512 8.749 18.576 1.00 57.28 146 GLN A CA 1
ATOM 1185 C C . GLN A 1 146 ? -35.487 9.104 17.502 1.00 57.28 146 GLN A C 1
ATOM 1187 O O . GLN A 1 146 ? -35.798 9.744 16.504 1.00 57.28 146 GLN A O 1
ATOM 1192 N N . THR A 1 147 ? -34.244 8.677 17.725 1.00 56.12 147 THR A N 1
ATOM 1193 C CA . THR A 1 147 ? -33.266 8.463 16.657 1.00 56.12 147 THR A CA 1
ATOM 1194 C C . THR A 1 147 ? -33.891 7.498 15.653 1.00 56.12 147 THR A C 1
ATOM 1196 O O . THR A 1 147 ? -34.007 6.302 15.927 1.00 56.12 147 THR A O 1
ATOM 1199 N N . LEU A 1 148 ? -34.365 8.017 14.522 1.00 58.91 148 LEU A N 1
ATOM 1200 C CA . LEU A 1 148 ? -34.966 7.203 13.471 1.00 58.91 148 LEU A CA 1
ATOM 1201 C C . LEU A 1 148 ? -33.871 6.331 12.851 1.00 58.91 148 LEU A C 1
ATOM 1203 O O . LEU A 1 148 ? -32.902 6.833 12.287 1.00 58.91 148 LEU A O 1
ATOM 1207 N N . GLN A 1 149 ? -34.003 5.014 13.000 1.00 59.94 149 GLN A N 1
ATOM 1208 C CA . GLN A 1 149 ? -33.072 4.062 12.407 1.00 59.94 149 GLN A CA 1
ATOM 1209 C C . GLN A 1 149 ? -33.425 3.887 10.920 1.00 59.94 149 GLN A C 1
ATOM 1211 O O . GLN A 1 149 ? -34.597 3.687 10.594 1.00 59.94 149 GLN A O 1
ATOM 1216 N N . PRO A 1 150 ? -32.451 3.879 9.994 1.00 60.69 150 PRO A N 1
ATOM 1217 C CA . PRO A 1 150 ? -32.720 3.710 8.560 1.00 60.69 150 PRO A CA 1
ATOM 1218 C C . PRO A 1 150 ? -33.416 2.380 8.220 1.00 60.69 150 PRO A C 1
ATOM 1220 O O . PRO A 1 150 ? -34.027 2.243 7.167 1.00 60.69 150 PRO A O 1
ATOM 1223 N N . ARG A 1 151 ? -33.409 1.414 9.146 1.00 59.97 151 ARG A N 1
ATOM 1224 C CA . ARG A 1 151 ? -34.082 0.116 9.015 1.00 59.97 151 ARG A CA 1
ATOM 1225 C C . ARG A 1 151 ? -35.605 0.166 9.191 1.00 59.97 151 ARG A C 1
ATOM 1227 O O . ARG A 1 151 ? -36.272 -0.813 8.884 1.00 59.97 151 ARG A O 1
ATOM 1234 N N . THR A 1 152 ? -36.160 1.273 9.692 1.00 61.06 152 THR A N 1
ATOM 1235 C CA . THR A 1 152 ? -37.614 1.437 9.900 1.00 61.06 152 THR A CA 1
ATOM 1236 C C . THR A 1 152 ? -38.333 2.172 8.765 1.00 61.06 152 THR A C 1
ATOM 1238 O O . THR A 1 152 ? -39.543 2.356 8.841 1.00 61.06 152 THR A O 1
ATOM 1241 N N . ILE A 1 153 ? -37.621 2.568 7.705 1.00 60.69 153 ILE A N 1
ATOM 1242 C CA . ILE A 1 153 ? -38.202 3.296 6.560 1.00 60.69 153 ILE A CA 1
ATOM 1243 C C . ILE A 1 153 ? -38.983 2.350 5.620 1.00 60.69 153 ILE A C 1
ATOM 1245 O O . ILE A 1 153 ? -39.860 2.788 4.882 1.00 60.69 153 ILE A O 1
ATOM 1249 N N . ASP A 1 154 ? -38.745 1.040 5.702 1.00 62.06 154 ASP A N 1
ATOM 1250 C CA . ASP A 1 154 ? -39.186 0.075 4.683 1.00 62.06 154 ASP A CA 1
ATOM 1251 C C . ASP A 1 154 ? -40.628 -0.455 4.848 1.00 62.06 154 ASP A C 1
ATOM 1253 O O . ASP A 1 154 ? -41.116 -1.242 4.042 1.00 62.06 154 ASP A O 1
ATOM 1257 N N . ALA A 1 155 ? -41.348 -0.049 5.899 1.00 63.56 155 ALA A N 1
ATOM 1258 C CA . ALA A 1 155 ? -42.648 -0.648 6.229 1.00 63.56 155 ALA A CA 1
ATOM 1259 C C . ALA A 1 155 ? -43.868 0.038 5.579 1.00 63.56 155 ALA A C 1
ATOM 1261 O O . ALA A 1 155 ? -44.977 -0.481 5.684 1.00 63.56 155 ALA A O 1
ATOM 1262 N N . LEU A 1 156 ? -43.705 1.192 4.920 1.00 57.94 156 LEU A N 1
ATOM 1263 C CA . LEU A 1 156 ? -44.830 2.015 4.433 1.00 57.94 156 LEU A CA 1
ATOM 1264 C C . LEU A 1 156 ? -44.919 2.153 2.905 1.00 57.94 156 LEU A C 1
ATOM 1266 O O . LEU A 1 156 ? -45.774 2.886 2.417 1.00 57.94 156 LEU A O 1
ATOM 1270 N N . TRP A 1 157 ? -44.071 1.452 2.146 1.00 61.47 157 TRP A N 1
ATOM 1271 C CA . TRP A 1 157 ? -43.981 1.593 0.682 1.00 61.47 157 TRP A CA 1
ATOM 1272 C C . TRP A 1 157 ? -44.384 0.344 -0.121 1.00 61.47 157 TRP A C 1
ATOM 1274 O O . TRP A 1 157 ? -44.279 0.348 -1.343 1.00 61.47 157 TRP A O 1
ATOM 1284 N N . LEU A 1 158 ? -44.906 -0.704 0.528 1.00 56.53 158 LEU A N 1
ATOM 1285 C CA . LEU A 1 158 ? -45.330 -1.953 -0.132 1.00 56.53 158 LEU A CA 1
ATOM 1286 C C . LEU A 1 158 ? -46.852 -2.147 -0.204 1.00 56.53 158 LEU A C 1
ATOM 1288 O O . LEU A 1 158 ? -47.338 -3.275 -0.225 1.00 56.53 158 LEU A O 1
ATOM 1292 N N . GLN A 1 159 ? -47.627 -1.063 -0.263 1.00 57.53 159 GLN A N 1
ATOM 1293 C CA . GLN A 1 159 ? -49.064 -1.181 -0.513 1.00 57.53 159 GLN A CA 1
ATOM 1294 C C . GLN A 1 159 ? -49.539 -0.220 -1.601 1.00 57.53 159 GLN A C 1
ATOM 1296 O O . GLN A 1 159 ? -50.131 0.826 -1.329 1.00 57.53 159 GLN A O 1
ATOM 1301 N N . ARG A 1 160 ? -49.301 -0.612 -2.854 1.00 48.84 160 ARG A N 1
ATOM 1302 C CA . ARG A 1 160 ? -50.182 -0.282 -3.972 1.00 48.84 160 ARG A CA 1
ATOM 1303 C C . ARG A 1 160 ? -50.078 -1.308 -5.086 1.00 48.84 160 ARG A C 1
ATOM 1305 O O . ARG A 1 160 ? -48.954 -1.801 -5.311 1.00 48.84 160 ARG A O 1
#

Organism: NCBI:txid433720

Foldseek 3Di:
DDDADDPQLVVLLVVQLVLLCVQQPDDDPVLSVVLSVVLLVLLPPPVDDLVRSQCVNCVSSVVDRDDPVRSVSSNVSSVSRPVDDPCVPDPVPVPPPDDPPDPPDDDDDDDDPDDDDDDDDDDDDPPPPDDDDDDDDDDDDDDDPPPDDPVPPPPPPPDD